Protein AF-A0A1V6IXX2-F1 (afdb_monomer_lite)

Secondary structure (DSSP, 8-state):
--S-HHHH-GGGGGSHHHHHHHHH--SGGGHHHHHHHHHHHHHH---TT-TTTTS-HHHHHHHIIIIISTTSS-GGGGHHHHHHHHHHHS-HHHHHHHHHHHHHHHHHHHHHHS---TTTHHHHHHHHHHHHHHHHHHHHHHHHHHHHHHHHHHHHH-----TTSS---

Foldseek 3Di:
DPDFQCVVCVVCCVPPVLVVLQVPQPDDVSRVSRLLVVLLCLQQPCDPPNPCNPPQNVVSLVCSCCPRVVVVDHCVVCVVVSVVCCVPVDDPLSVVLVVLSNVLVVLVVVLVPDDCDPVCVVVSVVSVVVSVVSVVVSVVSVVVVVVVVVVVVCVVPDDDPDPVPPPDD

Radius of gyration: 21.16 Å; chains: 1; bounding box: 76×36×52 Å

Sequence (169 aa):
MTENFWDVNPNVLSITDFKKFYDSDTSKNKNKSSKIMWAIAALEDLHSENPYRHLIYEDKLKVIQEDILKKEYKLEDYQELIAVYKKFCMSEIDLMISTYKKRLEDRISLLQSYEYTIENAKLLDELLIKTNQLYIEYNKLIEIAEKERVIETKNKGGGLESISEEGII

Structure (mmCIF, N/CA/C/O backbone):
data_AF-A0A1V6IXX2-F1
#
_entry.id   AF-A0A1V6IXX2-F1
#
loop_
_atom_site.group_PDB
_atom_site.id
_atom_site.type_symbol
_atom_site.label_atom_id
_atom_site.label_alt_id
_atom_site.label_comp_id
_atom_site.label_asym_id
_atom_site.label_entity_id
_atom_site.label_seq_id
_atom_site.pdbx_PDB_ins_code
_atom_site.Cartn_x
_atom_site.Cartn_y
_atom_site.Cartn_z
_ato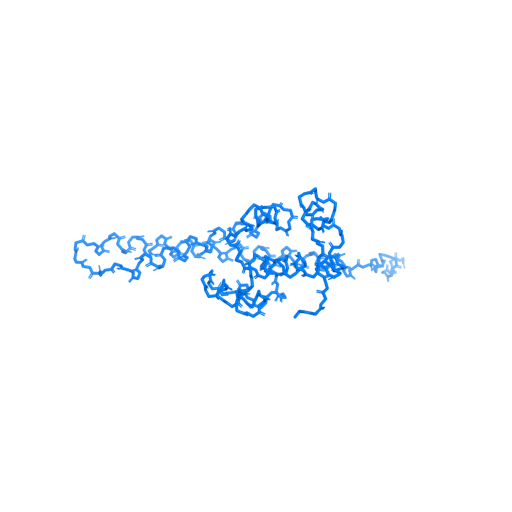m_site.occupancy
_atom_site.B_iso_or_equiv
_atom_site.auth_seq_id
_atom_site.auth_comp_id
_atom_site.auth_asym_id
_atom_site.auth_atom_id
_atom_site.pdbx_PDB_model_num
ATOM 1 N N . MET A 1 1 ? 4.225 11.036 -15.515 1.00 54.50 1 MET A N 1
ATOM 2 C CA . MET A 1 1 ? 5.385 10.123 -15.565 1.00 54.50 1 MET A CA 1
ATOM 3 C C . MET A 1 1 ? 5.716 9.844 -17.018 1.00 54.50 1 MET A C 1
ATOM 5 O O . MET A 1 1 ? 4.886 9.275 -17.716 1.00 54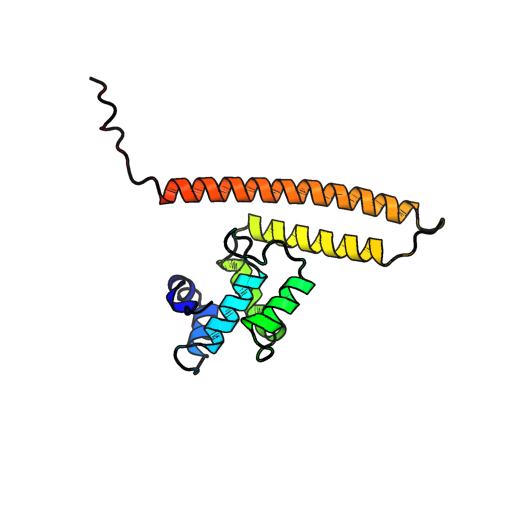.50 1 MET A O 1
ATOM 9 N N . THR A 1 2 ? 6.855 10.337 -17.492 1.00 66.69 2 THR A N 1
ATOM 10 C CA . THR A 1 2 ? 7.290 10.229 -18.899 1.00 66.69 2 THR A CA 1
ATOM 11 C C . THR A 1 2 ? 8.525 9.351 -19.079 1.00 66.69 2 THR A C 1
ATOM 13 O O . THR A 1 2 ? 8.813 8.957 -20.204 1.00 66.69 2 THR A O 1
ATOM 16 N N . GLU A 1 3 ? 9.230 9.022 -17.997 1.00 89.62 3 GLU A N 1
ATOM 17 C CA . GLU A 1 3 ? 10.450 8.214 -18.035 1.00 89.62 3 GLU A CA 1
ATOM 18 C C . GLU A 1 3 ? 10.145 6.727 -17.850 1.00 89.62 3 GLU A C 1
ATOM 20 O O . GLU A 1 3 ? 9.180 6.340 -17.185 1.00 89.62 3 GLU A O 1
ATOM 25 N N . ASN A 1 4 ? 10.957 5.878 -18.474 1.00 94.69 4 ASN A N 1
ATOM 26 C CA . ASN A 1 4 ? 10.801 4.435 -18.390 1.00 94.69 4 ASN A CA 1
ATOM 27 C C . ASN A 1 4 ? 11.266 3.927 -17.018 1.00 94.69 4 ASN A C 1
ATOM 29 O O . ASN A 1 4 ? 12.369 4.249 -16.584 1.00 94.69 4 ASN A O 1
ATOM 33 N N . PHE A 1 5 ? 10.454 3.103 -16.355 1.00 96.00 5 PHE A N 1
ATOM 34 C CA . PHE A 1 5 ? 10.759 2.572 -15.025 1.00 96.00 5 PHE A CA 1
ATOM 35 C C . PHE A 1 5 ? 12.097 1.830 -14.993 1.00 96.00 5 PHE A C 1
ATOM 37 O O . PHE A 1 5 ? 12.855 1.969 -14.036 1.00 96.00 5 PHE A O 1
ATOM 44 N N . TRP A 1 6 ? 12.389 1.056 -16.038 1.00 96.75 6 TRP A N 1
ATOM 45 C CA . TRP A 1 6 ? 13.585 0.224 -16.121 1.00 96.75 6 TRP A CA 1
ATOM 46 C C . TRP A 1 6 ? 14.854 1.042 -16.335 1.00 96.75 6 TRP A C 1
ATOM 48 O O . TRP A 1 6 ? 15.908 0.657 -15.838 1.00 96.75 6 TRP A O 1
ATOM 58 N N . ASP A 1 7 ? 14.740 2.177 -17.026 1.00 96.06 7 ASP A N 1
ATOM 59 C CA . ASP A 1 7 ? 15.858 3.097 -17.244 1.00 96.06 7 ASP A CA 1
ATOM 60 C C . ASP A 1 7 ? 16.178 3.882 -15.962 1.00 96.06 7 ASP A C 1
ATOM 62 O O . ASP A 1 7 ? 17.343 4.135 -15.666 1.00 96.06 7 ASP A O 1
ATOM 66 N N . VAL A 1 8 ? 15.152 4.219 -15.169 1.00 94.75 8 VAL A N 1
ATOM 67 C CA . VAL A 1 8 ? 15.307 4.894 -13.868 1.00 94.75 8 VAL A CA 1
ATOM 68 C C . VAL A 1 8 ? 15.808 3.931 -12.787 1.00 94.75 8 VAL A C 1
ATOM 70 O O . VAL A 1 8 ? 16.602 4.313 -11.930 1.00 94.75 8 VAL A O 1
ATOM 73 N N . ASN A 1 9 ? 15.384 2.666 -12.833 1.00 94.69 9 ASN A N 1
ATOM 74 C CA . ASN A 1 9 ? 15.671 1.664 -11.806 1.00 94.69 9 ASN A CA 1
ATOM 75 C C . ASN A 1 9 ? 16.411 0.437 -12.372 1.00 94.69 9 ASN A C 1
ATOM 77 O O . ASN A 1 9 ? 15.960 -0.692 -12.167 1.00 94.69 9 ASN A O 1
ATOM 81 N N . PRO A 1 10 ? 17.563 0.584 -13.054 1.00 95.56 10 PRO A N 1
ATOM 82 C CA . PRO A 1 10 ? 18.203 -0.533 -13.759 1.00 95.56 10 PRO A CA 1
ATOM 83 C C . PRO A 1 10 ? 18.623 -1.671 -12.817 1.00 95.56 10 PRO A C 1
ATOM 85 O O . PRO A 1 10 ? 18.609 -2.841 -13.198 1.00 95.56 10 PRO A O 1
ATOM 88 N N . ASN A 1 11 ? 18.931 -1.349 -11.557 1.00 94.50 11 ASN A N 1
ATOM 89 C CA . ASN A 1 11 ? 19.355 -2.320 -10.547 1.00 94.50 11 ASN A CA 1
ATOM 90 C C . ASN A 1 11 ? 18.281 -3.370 -10.233 1.00 94.50 11 ASN A C 1
ATOM 92 O O . ASN A 1 11 ? 18.623 -4.497 -9.868 1.00 94.50 11 ASN A O 1
ATOM 96 N N . VAL A 1 12 ? 16.993 -3.050 -10.407 1.00 94.75 12 VAL A N 1
ATOM 97 C CA . VAL A 1 12 ? 15.906 -3.999 -10.119 1.00 94.75 12 VAL A CA 1
ATOM 98 C C . VAL A 1 12 ? 15.886 -5.170 -11.107 1.00 94.75 12 VAL A C 1
ATOM 100 O O . VAL A 1 12 ? 15.383 -6.239 -10.780 1.00 94.75 12 VAL A O 1
ATOM 103 N N . LEU A 1 13 ? 16.518 -5.034 -12.280 1.00 96.44 13 LEU A N 1
ATOM 104 C CA . LEU A 1 13 ? 16.667 -6.125 -13.251 1.00 96.44 13 LEU A CA 1
ATOM 105 C C . LEU A 1 13 ? 17.632 -7.230 -12.787 1.00 96.44 13 LEU A C 1
ATOM 107 O O . LEU A 1 13 ? 17.713 -8.276 -13.430 1.00 96.44 13 LEU A O 1
ATOM 111 N N . SER A 1 14 ? 18.342 -7.039 -11.670 1.00 95.94 14 SER A N 1
ATOM 112 C CA . SER A 1 14 ? 19.077 -8.122 -11.001 1.00 95.94 14 SER A CA 1
ATOM 113 C C . SER A 1 14 ? 18.147 -9.157 -10.349 1.00 95.94 14 SER A C 1
ATOM 115 O O . SER A 1 14 ? 18.550 -10.297 -10.114 1.00 95.94 14 SER A O 1
ATOM 117 N N . ILE A 1 15 ? 16.885 -8.793 -10.099 1.00 96.75 15 ILE A N 1
ATOM 118 C CA . ILE A 1 15 ? 15.867 -9.671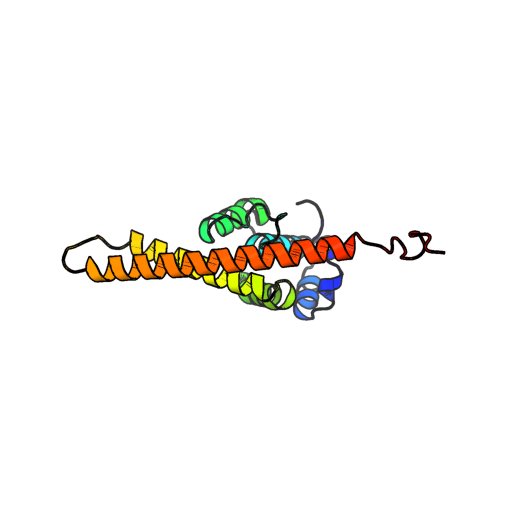 -9.521 1.00 96.75 15 ILE A CA 1
ATOM 119 C C . ILE A 1 15 ? 15.221 -10.479 -10.647 1.00 96.75 15 ILE A C 1
ATOM 121 O O . ILE A 1 15 ? 14.711 -9.933 -11.627 1.00 96.75 15 ILE A O 1
ATOM 125 N N . THR A 1 16 ? 15.227 -11.807 -10.500 1.00 97.31 16 THR A N 1
ATOM 126 C CA . THR A 1 16 ? 14.826 -12.740 -11.568 1.00 97.31 16 THR A CA 1
ATOM 127 C C . THR A 1 16 ? 13.393 -12.509 -12.049 1.00 97.31 16 THR A C 1
ATOM 129 O O . THR A 1 16 ? 13.145 -12.539 -13.253 1.00 97.31 16 THR A O 1
ATOM 132 N N . ASP A 1 17 ? 12.454 -12.263 -11.138 1.00 97.88 17 ASP A N 1
ATOM 133 C CA . ASP A 1 17 ? 11.043 -12.062 -11.483 1.00 97.88 17 ASP A CA 1
ATOM 134 C C . ASP A 1 17 ? 10.827 -10.769 -12.284 1.00 97.88 17 ASP A C 1
ATOM 136 O O . ASP A 1 17 ? 10.141 -10.780 -13.308 1.00 97.88 17 ASP A O 1
ATOM 140 N N . PHE A 1 18 ? 11.506 -9.680 -11.908 1.00 97.75 18 PHE A N 1
ATOM 141 C CA . PHE A 1 18 ? 11.483 -8.429 -12.670 1.00 97.75 18 PHE A CA 1
ATOM 142 C C . PHE A 1 18 ? 12.156 -8.562 -14.025 1.00 97.75 18 PHE A C 1
ATOM 144 O O . PHE A 1 18 ? 11.621 -8.076 -15.021 1.00 97.75 18 PHE A O 1
ATOM 151 N N . LYS A 1 19 ? 13.280 -9.281 -14.096 1.00 97.75 1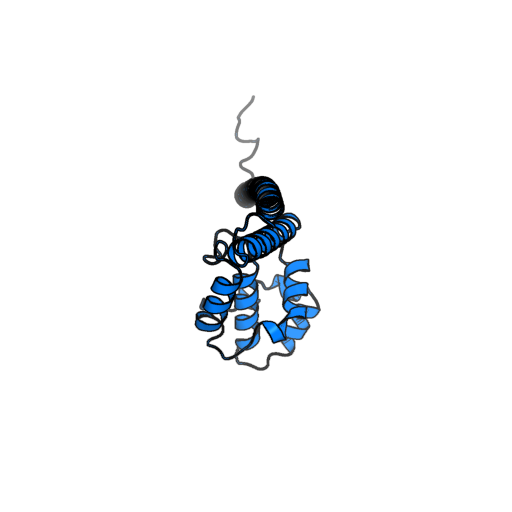9 LYS A N 1
ATOM 152 C CA . LYS A 1 19 ? 13.936 -9.566 -15.369 1.00 97.75 19 LYS A CA 1
ATOM 153 C C . LYS A 1 19 ? 13.028 -10.351 -16.315 1.00 97.75 19 LYS A C 1
ATOM 155 O O . LYS A 1 19 ? 12.900 -9.977 -17.475 1.00 97.75 19 LYS A O 1
ATOM 160 N N . LYS A 1 20 ? 12.362 -11.404 -15.831 1.00 97.75 20 LYS A N 1
ATOM 161 C CA . LYS A 1 20 ? 11.399 -12.175 -16.634 1.00 97.75 20 LYS A CA 1
ATOM 162 C C . LYS A 1 20 ? 10.253 -11.295 -17.127 1.00 97.75 20 LYS A C 1
ATOM 164 O O . LYS A 1 20 ? 9.891 -11.374 -18.299 1.00 97.75 20 LYS A O 1
ATOM 169 N N . PHE A 1 21 ? 9.712 -10.440 -16.259 1.00 97.88 21 PHE A N 1
ATOM 170 C CA . PHE A 1 21 ? 8.642 -9.518 -16.628 1.00 97.88 21 PHE A CA 1
ATOM 171 C C . PHE A 1 21 ? 9.093 -8.520 -17.709 1.00 97.88 21 PHE A C 1
ATOM 173 O O . PHE A 1 21 ? 8.421 -8.385 -18.733 1.00 97.88 21 PHE A O 1
ATOM 180 N N . TYR A 1 22 ? 10.271 -7.913 -17.543 1.00 97.69 22 TYR A N 1
ATOM 181 C CA . TYR A 1 22 ? 10.912 -7.051 -18.539 1.00 97.69 22 TYR A CA 1
ATOM 182 C C . TYR A 1 22 ? 11.136 -7.767 -19.879 1.00 97.69 22 TYR A C 1
ATOM 184 O O . TYR A 1 22 ? 10.784 -7.252 -20.945 1.00 97.69 22 TYR A O 1
ATOM 192 N N . ASP A 1 23 ? 11.710 -8.971 -19.848 1.00 97.62 23 ASP A N 1
ATOM 193 C CA . ASP A 1 23 ? 12.042 -9.739 -21.048 1.00 97.62 23 ASP A CA 1
ATOM 194 C C . ASP A 1 23 ? 10.770 -10.156 -21.810 1.00 97.62 23 ASP A C 1
ATOM 196 O O . ASP A 1 23 ? 10.759 -10.103 -23.040 1.00 97.62 23 ASP A O 1
ATOM 200 N N . SER A 1 24 ? 9.681 -10.468 -21.095 1.00 96.94 24 SER A N 1
ATOM 201 C CA . SER A 1 24 ? 8.386 -10.859 -21.676 1.00 96.94 24 SER A CA 1
ATOM 202 C C . SER A 1 24 ? 7.649 -9.736 -22.416 1.00 96.94 24 SER A C 1
ATOM 204 O O . SER A 1 24 ? 6.779 -10.002 -23.246 1.00 96.94 24 SER A O 1
ATOM 206 N N . ASP A 1 25 ? 7.981 -8.476 -22.135 1.00 97.00 25 ASP A N 1
ATOM 207 C CA . ASP A 1 25 ? 7.325 -7.334 -22.757 1.00 97.00 25 ASP A CA 1
ATOM 208 C C . ASP A 1 25 ? 7.904 -7.041 -24.147 1.00 97.00 25 ASP A C 1
ATOM 210 O O . ASP A 1 25 ? 9.041 -6.597 -24.296 1.00 97.00 25 ASP A O 1
ATOM 214 N N . THR A 1 26 ? 7.108 -7.262 -25.189 1.00 96.19 26 THR A N 1
ATOM 215 C CA . THR A 1 26 ? 7.492 -7.006 -26.586 1.00 96.19 26 THR A CA 1
ATOM 216 C C . THR A 1 26 ? 7.098 -5.611 -27.080 1.00 96.19 26 THR A C 1
ATOM 218 O O . THR A 1 26 ? 7.291 -5.300 -28.256 1.00 96.19 26 THR A O 1
ATOM 221 N N . SER A 1 27 ? 6.516 -4.762 -26.226 1.00 95.62 27 SER A N 1
ATOM 222 C CA . SER A 1 27 ? 6.155 -3.392 -26.595 1.00 95.62 27 SER A CA 1
ATOM 223 C C . SER A 1 27 ? 7.396 -2.531 -26.856 1.00 95.62 27 SER A C 1
ATOM 225 O O . SER A 1 27 ? 8.490 -2.784 -26.341 1.00 95.62 27 SER A O 1
ATOM 227 N N . LYS A 1 28 ? 7.230 -1.478 -27.667 1.00 93.81 28 LYS A N 1
ATOM 228 C CA . LYS A 1 28 ? 8.312 -0.533 -27.972 1.00 93.81 28 LYS A CA 1
ATOM 229 C C . LYS A 1 28 ? 8.898 0.020 -26.670 1.00 93.81 28 LYS A C 1
ATOM 231 O O . LYS A 1 28 ? 8.155 0.535 -25.838 1.00 93.81 28 LYS A O 1
ATOM 236 N N . ASN A 1 29 ? 10.218 -0.084 -26.518 1.00 92.94 29 ASN A N 1
ATOM 237 C CA . ASN A 1 29 ? 10.966 0.340 -25.330 1.00 92.94 29 ASN A CA 1
ATOM 238 C C . ASN A 1 29 ? 10.416 -0.230 -24.011 1.00 92.94 29 ASN A C 1
ATOM 240 O O . ASN A 1 29 ? 10.522 0.426 -22.984 1.00 92.94 29 ASN A O 1
ATOM 244 N N . LYS A 1 30 ? 9.792 -1.417 -24.018 1.00 96.31 30 LYS A N 1
ATOM 245 C CA . LYS A 1 30 ? 9.246 -2.040 -22.798 1.00 96.31 30 LYS A CA 1
ATOM 246 C C . LYS A 1 30 ? 8.205 -1.162 -22.083 1.00 96.31 30 LYS A C 1
ATOM 248 O O . LYS A 1 30 ? 8.091 -1.160 -20.857 1.00 96.31 30 LYS A O 1
ATOM 253 N N . ASN A 1 31 ? 7.470 -0.358 -22.857 1.00 94.00 31 ASN A N 1
ATOM 254 C CA . ASN A 1 31 ? 6.538 0.639 -22.339 1.00 94.00 31 ASN A CA 1
ATOM 255 C C . ASN A 1 31 ? 5.431 0.012 -21.477 1.00 94.00 31 ASN A C 1
ATOM 257 O O . ASN A 1 31 ? 5.077 0.566 -20.441 1.00 94.00 31 ASN A O 1
ATOM 261 N N . LYS A 1 32 ? 4.896 -1.154 -21.864 1.00 94.94 32 LYS A N 1
ATOM 262 C CA . LYS A 1 32 ? 3.833 -1.831 -21.106 1.00 94.94 32 LYS A CA 1
ATOM 263 C C . LYS A 1 32 ? 4.304 -2.211 -19.701 1.00 94.94 32 LYS A C 1
ATOM 265 O O . LYS A 1 32 ? 3.669 -1.836 -18.720 1.00 94.94 32 LYS A O 1
ATOM 270 N N . SER A 1 33 ? 5.408 -2.941 -19.605 1.00 96.31 33 SER A N 1
ATOM 271 C CA . SER A 1 33 ? 5.970 -3.405 -18.336 1.00 96.31 33 SER A CA 1
ATOM 272 C C . SER A 1 33 ? 6.445 -2.233 -17.484 1.00 96.31 33 SER A C 1
ATOM 274 O O . SER A 1 33 ? 6.145 -2.197 -16.297 1.00 96.31 33 SER A O 1
ATOM 276 N N . SER A 1 34 ? 7.056 -1.213 -18.094 1.00 96.62 34 SER A N 1
ATOM 277 C CA . SER A 1 34 ? 7.413 0.036 -17.415 1.00 96.62 34 SER A CA 1
ATOM 278 C C . SER A 1 34 ? 6.191 0.731 -16.803 1.00 96.62 34 SER A C 1
ATOM 280 O O . SER A 1 34 ? 6.208 1.125 -15.641 1.00 96.62 34 SER A O 1
ATOM 282 N N . LYS A 1 35 ? 5.101 0.863 -17.568 1.00 95.62 35 LYS A N 1
ATOM 283 C CA . LYS A 1 35 ? 3.851 1.492 -17.114 1.00 95.62 35 LYS A CA 1
ATOM 284 C C . LYS A 1 35 ? 3.216 0.726 -15.949 1.00 95.62 35 LYS A C 1
ATOM 286 O O . LYS A 1 35 ? 2.731 1.348 -15.009 1.00 95.62 35 LYS A O 1
ATOM 291 N N . ILE A 1 36 ? 3.250 -0.607 -15.993 1.00 96.94 36 ILE A N 1
ATOM 292 C CA . ILE A 1 36 ? 2.766 -1.467 -14.904 1.00 96.94 36 ILE A CA 1
ATOM 293 C C . ILE A 1 36 ? 3.651 -1.317 -13.662 1.00 96.94 36 ILE A C 1
ATOM 295 O O . ILE A 1 36 ? 3.119 -1.153 -12.570 1.00 96.94 36 ILE A O 1
ATOM 299 N N . MET A 1 37 ? 4.977 -1.288 -13.811 1.00 96.88 37 MET A N 1
ATOM 300 C CA . MET A 1 37 ? 5.879 -1.081 -12.674 1.00 96.88 37 MET A CA 1
ATOM 301 C C . MET A 1 37 ? 5.679 0.283 -12.012 1.00 96.88 37 MET A C 1
ATOM 303 O O . MET A 1 37 ? 5.597 0.348 -10.790 1.00 96.88 37 MET A O 1
ATOM 307 N N . TRP A 1 38 ? 5.502 1.357 -12.789 1.00 95.62 38 TRP A N 1
ATOM 308 C CA . TRP A 1 38 ? 5.152 2.665 -12.227 1.00 95.62 38 TRP A CA 1
ATOM 309 C C . TRP A 1 38 ? 3.806 2.663 -11.504 1.00 95.62 38 TRP A C 1
ATOM 311 O O . TRP A 1 38 ? 3.662 3.337 -10.489 1.00 95.62 38 TRP A O 1
ATOM 321 N N . ALA A 1 39 ? 2.823 1.904 -11.996 1.00 95.94 39 ALA A N 1
ATOM 322 C CA . ALA A 1 39 ? 1.548 1.739 -11.306 1.00 95.94 39 ALA A CA 1
ATOM 323 C C . ALA A 1 39 ? 1.712 0.998 -9.968 1.00 95.94 39 ALA A C 1
ATOM 325 O O . ALA A 1 39 ? 1.106 1.402 -8.980 1.00 95.94 39 ALA A O 1
ATOM 326 N N . ILE A 1 40 ? 2.556 -0.037 -9.915 1.00 96.00 40 ILE A N 1
ATOM 327 C CA . ILE A 1 40 ? 2.869 -0.764 -8.675 1.00 96.00 40 ILE A CA 1
ATOM 328 C C . ILE A 1 40 ? 3.615 0.142 -7.687 1.00 96.00 40 ILE A C 1
ATOM 330 O O . ILE A 1 40 ? 3.213 0.229 -6.532 1.00 96.00 40 ILE A O 1
ATOM 334 N N . ALA A 1 41 ? 4.637 0.872 -8.140 1.00 94.94 41 ALA A N 1
ATOM 335 C CA . ALA A 1 41 ? 5.366 1.831 -7.310 1.00 94.94 41 ALA A CA 1
ATOM 336 C C . ALA A 1 41 ? 4.433 2.923 -6.758 1.00 94.94 41 ALA A C 1
ATOM 338 O O . ALA A 1 41 ? 4.409 3.186 -5.559 1.00 94.94 41 ALA A O 1
ATOM 339 N N . ALA A 1 42 ? 3.565 3.493 -7.601 1.00 94.38 42 ALA A N 1
ATOM 340 C CA . ALA A 1 42 ? 2.556 4.460 -7.170 1.00 94.38 42 ALA A CA 1
ATOM 341 C C . ALA A 1 42 ? 1.573 3.874 -6.138 1.00 94.38 42 ALA A C 1
ATOM 343 O O . ALA A 1 42 ? 1.117 4.597 -5.244 1.00 94.38 42 ALA A O 1
ATOM 344 N N . LEU A 1 43 ? 1.253 2.578 -6.244 1.00 94.25 43 LEU A N 1
ATOM 345 C CA . LEU A 1 43 ? 0.371 1.883 -5.311 1.00 94.25 43 LEU A CA 1
ATOM 346 C C . LEU A 1 43 ? 1.041 1.687 -3.942 1.00 94.25 43 LEU A C 1
ATOM 348 O O . LEU A 1 43 ? 0.440 1.996 -2.909 1.00 94.25 43 LEU A O 1
ATOM 352 N N . GLU A 1 44 ? 2.279 1.201 -3.943 1.00 93.94 44 GLU A N 1
ATOM 353 C CA . GLU A 1 44 ? 2.927 0.624 -2.762 1.00 93.94 44 GLU A CA 1
ATOM 354 C C . GLU A 1 44 ? 3.942 1.552 -2.078 1.00 93.94 44 GLU A C 1
ATOM 356 O O . GLU A 1 44 ? 4.060 1.516 -0.853 1.00 93.94 44 GLU A O 1
ATOM 361 N N . ASP A 1 45 ? 4.633 2.429 -2.812 1.00 91.44 45 ASP A N 1
ATOM 362 C CA . ASP A 1 45 ? 5.696 3.249 -2.225 1.00 91.44 45 ASP A CA 1
ATOM 363 C C . ASP A 1 45 ? 5.151 4.279 -1.236 1.00 91.44 45 ASP A C 1
ATOM 365 O O . ASP A 1 45 ? 4.233 5.054 -1.524 1.00 91.44 45 ASP A O 1
ATOM 369 N N . LEU A 1 46 ? 5.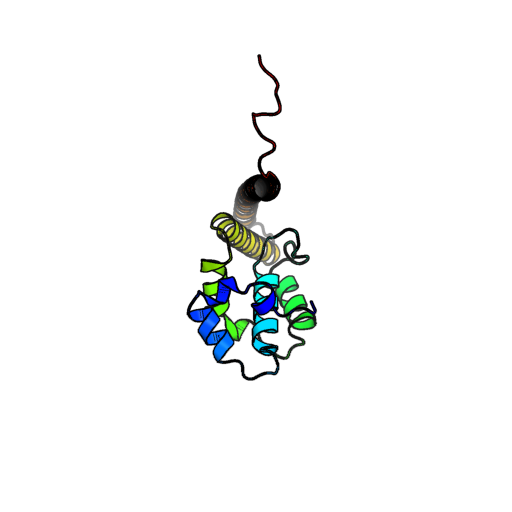801 4.358 -0.077 1.00 88.25 46 LEU A N 1
ATOM 370 C CA . LEU A 1 46 ? 5.517 5.349 0.962 1.00 88.25 46 LEU A CA 1
ATOM 371 C C . LEU A 1 46 ? 6.489 6.538 0.929 1.00 88.25 46 LEU A C 1
ATOM 373 O O . LEU A 1 46 ? 6.516 7.347 1.864 1.00 88.25 46 LEU A O 1
ATOM 377 N N . HIS A 1 47 ? 7.291 6.641 -0.134 1.00 84.31 47 HIS A N 1
ATOM 378 C CA . HIS A 1 47 ? 8.252 7.721 -0.326 1.00 84.31 47 HIS A CA 1
ATOM 379 C C . HIS A 1 47 ? 7.548 9.077 -0.455 1.00 84.31 47 HIS A C 1
ATOM 381 O O . HIS A 1 47 ? 6.441 9.169 -0.986 1.00 84.31 47 HIS A O 1
ATOM 387 N N . SER A 1 48 ? 8.192 10.149 0.011 1.00 82.62 48 SER A N 1
ATOM 388 C CA . SER A 1 48 ? 7.627 11.508 0.000 1.00 82.62 48 SER A CA 1
ATOM 389 C C . SER A 1 48 ? 7.316 12.028 -1.408 1.00 82.62 48 SER A C 1
ATOM 391 O O . SER A 1 48 ? 6.419 12.857 -1.567 1.00 82.62 48 SER A O 1
ATOM 393 N N . GLU A 1 49 ? 8.012 11.509 -2.417 1.00 85.69 49 GLU A N 1
ATOM 394 C CA . GLU A 1 49 ? 7.794 11.820 -3.832 1.00 85.69 49 GLU A CA 1
ATOM 395 C C . GLU A 1 49 ? 6.551 11.145 -4.414 1.00 85.69 49 GLU A C 1
ATOM 397 O O . GLU A 1 49 ? 6.029 11.624 -5.416 1.00 85.69 49 GLU A O 1
ATOM 402 N N . ASN A 1 50 ? 6.035 10.079 -3.789 1.00 89.25 50 ASN A N 1
ATOM 403 C CA . ASN A 1 50 ? 4.771 9.488 -4.207 1.00 89.25 50 ASN A CA 1
ATOM 404 C C . ASN A 1 50 ? 3.613 10.403 -3.747 1.00 89.25 50 ASN A C 1
ATOM 406 O O . ASN A 1 50 ? 3.338 10.485 -2.536 1.00 89.25 50 ASN A O 1
ATOM 410 N N . PRO A 1 51 ? 2.899 11.080 -4.671 1.00 88.25 51 PRO A N 1
ATOM 411 C CA . PRO A 1 51 ? 1.794 11.967 -4.311 1.00 88.25 51 PRO A CA 1
ATOM 412 C C . PRO A 1 51 ? 0.592 11.191 -3.760 1.00 88.25 51 PRO A C 1
ATOM 414 O O . PRO A 1 51 ? -0.234 11.755 -3.048 1.00 88.25 51 PRO A O 1
ATOM 417 N N . TYR A 1 52 ? 0.505 9.889 -4.043 1.00 89.62 52 TYR A N 1
ATOM 418 C CA . TYR A 1 52 ? -0.620 9.052 -3.651 1.00 89.62 52 TYR A CA 1
ATOM 419 C C . TYR A 1 52 ? -0.441 8.400 -2.277 1.00 89.62 52 TYR A C 1
ATOM 421 O O . TYR A 1 52 ? -1.379 7.783 -1.778 1.00 89.62 52 TYR A O 1
ATOM 429 N N . ARG A 1 53 ? 0.728 8.529 -1.627 1.00 87.75 53 ARG A N 1
ATOM 430 C CA . ARG A 1 53 ? 1.068 7.796 -0.387 1.00 87.75 53 ARG A CA 1
ATOM 431 C C . ARG A 1 53 ? 0.029 7.933 0.738 1.00 87.75 53 ARG A C 1
ATOM 433 O O . ARG A 1 53 ? -0.186 6.988 1.499 1.00 87.75 53 ARG A O 1
ATOM 440 N N . HIS A 1 54 ? -0.658 9.074 0.803 1.00 85.75 54 HIS A N 1
ATOM 441 C CA . HIS A 1 54 ? -1.649 9.395 1.836 1.00 85.75 54 HIS A CA 1
ATOM 442 C C . HIS A 1 54 ? -3.072 8.949 1.506 1.00 85.75 54 HIS A C 1
ATOM 444 O O . HIS A 1 54 ? -3.880 8.823 2.419 1.00 85.75 54 HIS A O 1
ATOM 450 N N . LEU A 1 55 ? -3.378 8.657 0.239 1.00 89.75 55 LEU A N 1
ATOM 451 C CA . LEU A 1 55 ? -4.707 8.195 -0.162 1.00 89.75 55 LEU A CA 1
ATOM 452 C C . LEU A 1 55 ? -5.018 6.828 0.449 1.00 89.75 55 LEU A C 1
ATOM 454 O O . LEU A 1 55 ? -4.108 6.007 0.627 1.00 89.75 55 LEU A O 1
ATOM 458 N N . ILE A 1 56 ? -6.295 6.590 0.751 1.00 89.19 56 ILE A N 1
ATOM 459 C CA . ILE A 1 56 ? -6.770 5.252 1.112 1.00 89.19 56 ILE A CA 1
ATOM 460 C C . ILE A 1 56 ? -6.620 4.303 -0.076 1.00 89.19 56 ILE A C 1
ATOM 462 O O . ILE A 1 56 ? -6.565 4.747 -1.227 1.00 89.19 56 ILE A O 1
ATOM 466 N N . TYR A 1 57 ? -6.535 3.000 0.192 1.00 89.00 57 TYR A N 1
ATOM 467 C CA . TYR A 1 57 ? -6.216 2.014 -0.843 1.00 89.00 57 TYR A CA 1
ATOM 468 C C . TYR A 1 57 ? -7.159 2.070 -2.059 1.00 89.00 57 TYR A C 1
ATOM 470 O O . TYR A 1 57 ? -6.691 2.046 -3.195 1.00 89.00 57 TYR A O 1
ATOM 478 N N . GLU A 1 58 ? -8.469 2.194 -1.835 1.00 89.81 58 GLU A N 1
ATOM 479 C CA . GLU A 1 58 ? -9.473 2.198 -2.910 1.00 89.81 58 GLU A CA 1
ATOM 480 C C . GLU A 1 58 ? -9.362 3.429 -3.819 1.00 89.81 58 GLU A C 1
ATOM 482 O O . GLU A 1 58 ? -9.311 3.294 -5.044 1.00 89.81 58 GLU A O 1
ATOM 487 N N . ASP A 1 59 ? -9.243 4.624 -3.234 1.00 91.69 59 ASP A N 1
ATOM 488 C CA . ASP A 1 59 ? -9.053 5.868 -3.988 1.00 91.69 59 ASP A CA 1
ATOM 489 C C . ASP A 1 59 ? -7.731 5.853 -4.753 1.00 91.69 59 ASP A C 1
ATOM 491 O O . ASP A 1 59 ? -7.668 6.245 -5.921 1.00 91.69 59 ASP A O 1
ATOM 495 N N . LYS A 1 60 ? -6.671 5.346 -4.114 1.00 92.75 60 LYS A N 1
ATOM 496 C CA . LYS A 1 60 ? -5.364 5.176 -4.743 1.00 92.75 60 LYS A CA 1
ATOM 497 C C . LYS A 1 60 ? -5.465 4.259 -5.964 1.00 92.75 60 LYS A C 1
ATOM 499 O O . LYS A 1 60 ? -5.006 4.629 -7.043 1.00 92.75 60 LYS A O 1
ATOM 504 N N . LEU A 1 61 ? -6.095 3.095 -5.813 1.00 92.62 61 LEU A N 1
ATOM 505 C CA . LEU A 1 61 ? -6.285 2.135 -6.898 1.00 92.62 61 LEU A CA 1
ATOM 506 C C . LEU A 1 61 ? -7.066 2.757 -8.060 1.00 92.62 61 LEU A C 1
ATOM 508 O O . LEU A 1 61 ? -6.658 2.620 -9.212 1.00 92.62 61 LEU A O 1
ATOM 512 N N . LYS A 1 62 ? -8.143 3.494 -7.765 1.00 92.81 62 LYS A N 1
ATOM 513 C CA . LYS A 1 62 ? -8.955 4.177 -8.777 1.00 92.81 62 LYS A CA 1
ATOM 514 C C . LYS A 1 62 ? -8.134 5.181 -9.585 1.00 92.81 62 LYS A C 1
ATOM 516 O O . LYS A 1 62 ? -8.139 5.116 -10.813 1.00 92.81 62 LYS A O 1
ATOM 521 N N . VAL A 1 63 ? -7.391 6.057 -8.910 1.00 93.12 63 VAL A N 1
ATOM 522 C CA . VAL A 1 63 ? -6.548 7.067 -9.566 1.00 93.12 63 VAL A CA 1
ATOM 523 C C . VAL A 1 63 ? -5.468 6.405 -10.422 1.00 93.12 63 VAL A C 1
ATOM 525 O O . VAL A 1 63 ? -5.283 6.771 -11.578 1.00 93.12 63 VAL A O 1
ATOM 528 N N . ILE A 1 64 ? -4.798 5.368 -9.915 1.00 93.62 64 ILE A N 1
ATOM 529 C CA . ILE A 1 64 ? -3.780 4.631 -10.677 1.00 93.62 64 ILE A CA 1
ATOM 530 C C . ILE A 1 64 ? -4.395 3.962 -11.915 1.00 93.62 64 ILE A C 1
ATOM 532 O O . ILE A 1 64 ? -3.818 3.998 -13.006 1.00 93.62 64 ILE A O 1
ATOM 536 N N . GLN A 1 65 ? -5.583 3.376 -11.769 1.00 93.69 65 GLN A N 1
ATOM 537 C CA . GLN A 1 65 ? -6.286 2.699 -12.851 1.00 93.69 65 GLN A CA 1
ATOM 538 C C . GLN A 1 65 ? -6.715 3.667 -13.967 1.00 93.69 65 GLN A C 1
ATOM 540 O O . GLN A 1 65 ? -6.680 3.297 -15.149 1.00 93.69 65 GLN A O 1
ATOM 545 N N . GLU A 1 66 ? -7.113 4.886 -13.600 1.00 92.06 66 GLU A N 1
ATOM 546 C CA . GLU A 1 66 ? -7.578 5.939 -14.507 1.00 92.06 66 GLU A CA 1
ATOM 547 C C . GLU A 1 66 ? -6.416 6.712 -15.147 1.00 92.06 66 GLU A C 1
ATOM 549 O O . GLU A 1 66 ? -6.342 6.784 -16.376 1.00 92.06 66 GLU A O 1
ATOM 554 N N . ASP A 1 67 ? -5.470 7.199 -14.347 1.00 89.62 67 ASP A N 1
ATOM 555 C CA . ASP A 1 67 ? -4.448 8.152 -14.792 1.00 89.62 67 ASP A CA 1
ATOM 556 C C . ASP A 1 67 ? -3.175 7.472 -15.297 1.00 89.62 67 ASP A C 1
ATOM 558 O O . ASP A 1 67 ? -2.582 7.901 -16.294 1.00 89.62 67 ASP A O 1
ATOM 562 N N . ILE A 1 68 ? -2.747 6.391 -14.635 1.00 90.44 68 ILE A N 1
ATOM 563 C CA . ILE A 1 68 ? -1.516 5.683 -14.998 1.00 90.44 68 ILE A CA 1
ATOM 564 C C . ILE A 1 68 ? -1.842 4.593 -16.003 1.00 90.44 68 ILE A C 1
ATOM 566 O O . ILE A 1 68 ? -1.312 4.614 -17.109 1.00 90.44 68 ILE A O 1
ATOM 570 N N . LEU A 1 69 ? -2.729 3.656 -15.659 1.00 91.75 69 LEU A N 1
ATOM 571 C CA . LEU A 1 69 ? -3.025 2.489 -16.494 1.00 91.75 69 LEU A CA 1
ATOM 572 C C . LEU A 1 69 ? -3.994 2.789 -17.638 1.00 91.75 69 LEU A C 1
ATOM 574 O O . LEU A 1 69 ? -3.996 2.051 -18.624 1.00 91.75 69 LEU A O 1
ATOM 578 N N . LYS A 1 70 ? -4.765 3.881 -17.563 1.00 89.62 70 LYS A N 1
ATOM 579 C CA . LYS A 1 70 ? -5.767 4.273 -18.572 1.00 89.62 70 LYS A CA 1
ATOM 580 C C . LYS A 1 70 ? -6.773 3.162 -18.890 1.00 89.62 70 LYS A C 1
ATOM 582 O O . LYS A 1 70 ? -7.213 3.026 -20.027 1.00 89.62 70 LYS A O 1
ATOM 587 N N . LYS A 1 71 ? -7.110 2.342 -17.888 1.00 86.12 71 LYS A N 1
ATOM 588 C CA . LYS A 1 71 ? -8.016 1.180 -18.012 1.00 86.12 71 LYS A CA 1
ATOM 589 C C . LYS A 1 71 ? -7.553 0.096 -19.004 1.00 86.12 71 LYS A C 1
ATOM 591 O O . LYS A 1 71 ? -8.331 -0.795 -19.325 1.00 86.12 71 LYS A O 1
ATOM 596 N N . GLU A 1 72 ? -6.297 0.136 -19.459 1.00 88.50 72 GLU A N 1
ATOM 597 C CA . GLU A 1 72 ? -5.731 -0.865 -20.380 1.00 88.50 72 GLU A CA 1
ATOM 598 C C . GLU A 1 72 ? -5.338 -2.168 -19.668 1.00 88.50 72 GLU A C 1
ATOM 600 O O . GLU A 1 72 ? -5.407 -3.243 -20.259 1.00 88.50 72 GLU A O 1
ATOM 605 N N . TYR A 1 73 ? -4.919 -2.068 -18.405 1.00 90.56 73 TYR A N 1
ATOM 606 C CA . TYR A 1 73 ? -4.410 -3.176 -17.592 1.00 90.56 73 TYR A CA 1
ATOM 607 C C . TYR A 1 73 ? -5.052 -3.142 -16.213 1.00 90.56 73 TYR A C 1
ATOM 609 O O . TYR A 1 73 ? -5.349 -2.054 -15.723 1.00 90.56 73 TYR A O 1
ATOM 617 N N . LYS A 1 74 ? -5.220 -4.306 -15.589 1.00 90.62 74 LYS A N 1
ATOM 618 C CA . LYS A 1 74 ? -5.774 -4.469 -14.242 1.00 90.62 74 LYS A CA 1
ATOM 619 C C . LYS A 1 74 ? -4.663 -4.871 -13.277 1.00 90.62 74 LYS A C 1
ATOM 621 O O . LYS A 1 74 ? -3.938 -5.821 -13.560 1.00 90.62 74 LYS A O 1
ATOM 626 N N . LEU A 1 75 ? -4.490 -4.159 -12.161 1.00 90.12 75 LEU A N 1
ATOM 627 C CA . LEU A 1 75 ? -3.438 -4.477 -11.174 1.00 90.12 75 LEU A CA 1
ATOM 628 C C . LEU A 1 75 ? -3.671 -5.820 -10.476 1.00 90.12 75 LEU A C 1
ATOM 630 O O . LEU A 1 75 ? -2.733 -6.454 -9.992 1.00 90.12 75 LEU A O 1
ATOM 634 N N . GLU A 1 76 ? -4.915 -6.281 -10.468 1.00 91.38 76 GLU A N 1
ATOM 635 C CA . GLU A 1 76 ? -5.320 -7.596 -9.985 1.00 91.38 76 GLU A CA 1
ATOM 636 C C . GLU A 1 76 ? -4.643 -8.729 -10.771 1.00 91.38 76 GLU A C 1
ATOM 638 O O . GLU A 1 76 ? -4.390 -9.790 -10.210 1.00 91.38 76 GLU A O 1
ATOM 643 N N . ASP A 1 77 ? -4.257 -8.492 -12.028 1.00 94.19 77 ASP A N 1
ATOM 644 C CA . ASP A 1 77 ? -3.545 -9.478 -12.850 1.00 94.19 77 ASP A CA 1
ATOM 645 C C . ASP A 1 77 ? -2.051 -9.589 -12.474 1.00 94.19 77 ASP A C 1
ATOM 647 O O . ASP A 1 77 ? -1.347 -10.475 -12.956 1.00 94.19 77 ASP A O 1
ATOM 651 N N . TYR A 1 78 ? -1.549 -8.696 -11.611 1.00 95.75 78 TYR A N 1
ATOM 652 C CA . TYR A 1 78 ? -0.128 -8.558 -11.272 1.00 95.75 78 TYR A CA 1
ATOM 653 C C . TYR A 1 78 ? 0.162 -8.759 -9.777 1.00 95.75 78 TYR A C 1
ATOM 655 O O . TYR A 1 78 ? 1.180 -8.282 -9.279 1.00 95.75 78 TYR A O 1
ATOM 663 N N . GLN A 1 79 ? -0.694 -9.479 -9.043 1.00 95.62 79 GLN A N 1
ATOM 664 C CA . GLN A 1 79 ? -0.529 -9.681 -7.593 1.00 95.62 79 GLN A CA 1
ATOM 665 C C . GLN A 1 79 ? 0.805 -10.338 -7.214 1.00 95.62 79 GLN A C 1
ATOM 667 O O . GLN A 1 79 ? 1.428 -9.939 -6.231 1.00 95.62 79 GLN A O 1
ATOM 672 N N . GLU A 1 80 ? 1.288 -11.296 -8.010 1.00 95.75 80 GLU A N 1
ATOM 673 C CA . GLU A 1 80 ? 2.603 -11.912 -7.789 1.00 95.75 80 GLU A CA 1
ATOM 674 C C . GLU A 1 80 ? 3.735 -10.889 -7.945 1.00 95.75 80 GLU A C 1
ATOM 676 O O . GLU A 1 80 ? 4.642 -10.824 -7.117 1.00 95.75 80 GLU A O 1
ATOM 681 N N . LEU A 1 81 ? 3.649 -10.027 -8.960 1.00 97.06 81 LEU A N 1
ATOM 682 C CA . LEU A 1 81 ? 4.632 -8.975 -9.211 1.00 97.06 81 LEU A CA 1
ATOM 683 C C . LEU A 1 81 ? 4.612 -7.907 -8.106 1.00 97.06 81 LEU A C 1
ATOM 685 O O . LEU A 1 81 ? 5.669 -7.445 -7.682 1.00 97.06 81 LEU A O 1
ATOM 689 N N . ILE A 1 82 ? 3.427 -7.565 -7.592 1.00 96.56 82 ILE A N 1
ATOM 690 C CA . ILE A 1 82 ? 3.255 -6.682 -6.430 1.00 96.56 82 ILE A CA 1
ATOM 691 C C . ILE A 1 82 ? 3.894 -7.305 -5.182 1.00 96.56 82 ILE A C 1
ATOM 693 O O . ILE A 1 82 ? 4.565 -6.610 -4.422 1.00 96.56 82 ILE A O 1
ATOM 697 N N . ALA A 1 83 ? 3.740 -8.614 -4.969 1.00 95.88 83 ALA A N 1
ATOM 698 C CA . ALA A 1 83 ? 4.376 -9.303 -3.848 1.00 95.88 83 ALA A CA 1
ATOM 699 C C . ALA A 1 83 ? 5.913 -9.291 -3.960 1.00 95.88 83 ALA A C 1
ATOM 701 O O . ALA A 1 83 ? 6.601 -9.054 -2.965 1.00 95.88 83 ALA A O 1
ATOM 702 N N . VAL A 1 84 ? 6.458 -9.484 -5.167 1.00 96.88 84 VAL A N 1
ATOM 703 C CA . VAL A 1 84 ? 7.899 -9.335 -5.437 1.00 96.88 84 VAL A CA 1
ATOM 704 C C . VAL A 1 84 ? 8.350 -7.899 -5.158 1.00 96.88 84 VAL A C 1
ATOM 706 O O . VAL A 1 84 ? 9.360 -7.699 -4.488 1.00 96.88 84 VAL A O 1
ATOM 709 N N . TYR A 1 85 ? 7.582 -6.903 -5.600 1.00 96.88 85 TYR A N 1
ATOM 710 C CA . TYR A 1 85 ? 7.861 -5.493 -5.333 1.00 96.88 85 TYR A CA 1
ATOM 711 C C . TYR A 1 85 ? 7.936 -5.185 -3.844 1.00 96.88 85 TYR A C 1
ATOM 713 O O . TYR A 1 85 ? 8.951 -4.682 -3.374 1.00 96.88 85 TYR A O 1
ATOM 721 N N . LYS A 1 86 ? 6.926 -5.591 -3.076 1.00 94.81 86 LYS A N 1
ATOM 722 C CA . LYS A 1 86 ? 6.927 -5.463 -1.613 1.00 94.81 86 LYS A CA 1
ATOM 723 C C . LYS A 1 86 ? 8.170 -6.076 -0.983 1.00 94.81 86 LYS A C 1
ATOM 725 O O . LYS A 1 86 ? 8.781 -5.478 -0.110 1.00 94.81 86 LYS A O 1
ATOM 730 N N . LYS A 1 87 ? 8.560 -7.263 -1.442 1.00 94.12 87 LYS A N 1
ATOM 731 C CA . LYS A 1 87 ? 9.692 -8.001 -0.881 1.00 94.12 87 LYS A CA 1
ATOM 732 C C . LYS A 1 87 ? 11.045 -7.332 -1.133 1.00 94.12 87 LYS A C 1
ATOM 734 O O . LYS A 1 87 ? 11.919 -7.430 -0.280 1.00 94.12 87 LYS A O 1
ATOM 739 N N . PHE A 1 88 ? 11.250 -6.751 -2.313 1.00 94.06 88 PHE A N 1
ATOM 740 C CA . PHE A 1 88 ? 12.578 -6.296 -2.742 1.00 94.06 88 PHE A CA 1
ATOM 741 C C . PHE A 1 88 ? 12.740 -4.777 -2.806 1.00 94.06 88 PHE A C 1
ATOM 743 O O . PHE A 1 88 ? 13.870 -4.298 -2.781 1.00 94.06 88 PHE A O 1
ATOM 750 N N . CYS A 1 89 ? 11.644 -4.030 -2.920 1.00 92.50 89 CYS A N 1
ATOM 751 C CA . CYS A 1 89 ? 11.664 -2.582 -3.114 1.00 92.50 89 CYS A CA 1
ATOM 752 C C . CYS A 1 89 ? 11.191 -1.807 -1.880 1.00 92.50 89 CYS A C 1
ATOM 754 O O . CYS A 1 89 ? 11.462 -0.615 -1.791 1.00 92.50 89 CYS A O 1
ATOM 756 N N . MET A 1 90 ? 10.522 -2.459 -0.924 1.00 92.25 90 MET A N 1
ATOM 757 C CA . MET A 1 90 ? 10.070 -1.817 0.311 1.00 92.25 90 MET A CA 1
ATOM 758 C C . MET A 1 90 ? 10.935 -2.229 1.497 1.00 92.25 90 MET A C 1
ATOM 760 O O . MET A 1 90 ? 11.364 -3.378 1.608 1.00 92.25 90 MET A O 1
ATOM 764 N N . SER A 1 91 ? 11.154 -1.286 2.409 1.00 91.19 91 SER A N 1
ATOM 765 C CA . SER A 1 91 ? 11.777 -1.575 3.698 1.00 91.19 91 SER A CA 1
ATOM 766 C C . SER A 1 91 ? 10.821 -2.355 4.610 1.00 91.19 91 SER A C 1
ATOM 768 O O . SER A 1 91 ? 9.598 -2.320 4.445 1.00 91.19 91 SER A O 1
ATOM 770 N N . GLU A 1 92 ? 11.362 -3.032 5.625 1.00 91.31 92 GLU A N 1
ATOM 771 C CA . GLU A 1 92 ? 10.539 -3.721 6.629 1.00 91.31 92 GLU A CA 1
ATOM 772 C C . GLU A 1 92 ? 9.572 -2.756 7.334 1.00 91.31 92 GLU A C 1
ATOM 774 O O . GLU A 1 92 ? 8.407 -3.098 7.561 1.00 91.31 92 GLU A O 1
ATOM 779 N N . ILE A 1 93 ? 10.021 -1.527 7.623 1.00 92.31 93 ILE A N 1
ATOM 780 C CA . ILE A 1 93 ? 9.186 -0.498 8.247 1.00 92.31 93 ILE A CA 1
ATOM 781 C C . ILE A 1 93 ? 8.042 -0.068 7.320 1.00 92.31 93 ILE A C 1
ATOM 783 O O . ILE A 1 93 ? 6.903 0.036 7.775 1.00 92.31 93 ILE A O 1
ATOM 787 N N . ASP A 1 94 ? 8.284 0.071 6.013 1.00 91.94 94 ASP A N 1
ATOM 788 C CA . ASP A 1 94 ? 7.238 0.418 5.041 1.00 91.94 94 ASP A CA 1
ATOM 789 C C . ASP A 1 94 ? 6.179 -0.685 4.908 1.00 91.94 94 ASP A C 1
ATOM 791 O O . ASP A 1 94 ? 4.979 -0.402 4.790 1.00 91.94 94 ASP A O 1
ATOM 795 N N . LEU A 1 95 ? 6.600 -1.952 4.967 1.00 92.75 95 LEU A N 1
ATOM 796 C CA . LEU A 1 95 ? 5.690 -3.099 4.967 1.00 92.75 95 LEU A CA 1
ATOM 797 C C . LEU A 1 95 ? 4.813 -3.119 6.225 1.00 92.75 95 LEU A C 1
ATOM 799 O O . LEU A 1 95 ? 3.601 -3.362 6.138 1.00 92.75 95 LEU A O 1
ATOM 803 N N . MET A 1 96 ? 5.394 -2.819 7.390 1.00 93.94 96 MET A N 1
ATOM 804 C CA . MET A 1 96 ? 4.642 -2.693 8.640 1.00 93.94 96 MET A CA 1
ATOM 805 C C . MET A 1 96 ? 3.648 -1.530 8.584 1.00 93.94 96 MET A C 1
ATOM 807 O O . MET A 1 96 ? 2.473 -1.727 8.899 1.00 93.94 96 MET A O 1
ATOM 811 N N . ILE A 1 97 ? 4.075 -0.353 8.117 1.00 93.75 97 ILE A N 1
ATOM 812 C CA . ILE A 1 97 ? 3.207 0.822 7.956 1.00 93.75 97 ILE A CA 1
ATOM 813 C C . ILE A 1 97 ? 2.022 0.492 7.045 1.00 93.75 97 ILE A C 1
ATOM 815 O O . ILE A 1 97 ? 0.873 0.742 7.411 1.00 93.75 97 ILE A O 1
ATOM 819 N N . SER A 1 98 ? 2.281 -0.122 5.889 1.00 92.00 98 SER A N 1
ATOM 820 C CA . SER A 1 98 ? 1.238 -0.506 4.929 1.00 92.00 98 SER A CA 1
ATOM 821 C C . SER A 1 98 ? 0.240 -1.493 5.537 1.00 92.00 98 SER A C 1
ATOM 823 O O . SER A 1 98 ? -0.973 -1.356 5.361 1.00 92.00 98 SER A O 1
ATOM 825 N N . THR A 1 99 ? 0.735 -2.454 6.321 1.00 92.94 99 THR A N 1
ATOM 826 C CA . THR A 1 99 ? -0.103 -3.423 7.039 1.00 92.94 99 THR A CA 1
ATOM 827 C C . THR A 1 99 ? -0.993 -2.735 8.075 1.00 92.94 99 THR A C 1
ATOM 829 O O . THR A 1 99 ? -2.197 -2.990 8.122 1.00 92.94 99 THR A O 1
ATOM 832 N N . TYR A 1 100 ? -0.431 -1.837 8.887 1.00 95.06 100 TYR A N 1
ATOM 833 C CA . TYR A 1 100 ? -1.183 -1.091 9.899 1.00 95.06 100 TYR A CA 1
ATOM 834 C C . TYR A 1 100 ? -2.227 -0.176 9.262 1.00 95.06 100 TYR A C 1
ATOM 836 O O . TYR A 1 100 ? -3.377 -0.171 9.702 1.00 95.06 100 TYR A O 1
ATOM 844 N N . LYS A 1 101 ? -1.860 0.534 8.189 1.00 93.19 101 LYS A N 1
ATOM 845 C CA . LYS A 1 101 ? -2.776 1.384 7.425 1.00 93.19 101 LYS A CA 1
ATOM 846 C C . LYS A 1 101 ? -3.967 0.589 6.905 1.00 93.19 101 LYS A C 1
ATOM 848 O O . LYS A 1 101 ? -5.104 0.965 7.170 1.00 93.19 101 LYS A O 1
ATOM 853 N N . LYS A 1 102 ? -3.724 -0.554 6.255 1.00 92.44 102 LYS A N 1
ATOM 854 C CA . LYS A 1 102 ? -4.807 -1.401 5.740 1.00 92.44 102 LYS A CA 1
ATOM 855 C C . LYS A 1 102 ? -5.736 -1.881 6.859 1.00 92.44 102 LYS A C 1
ATOM 857 O O . LYS A 1 102 ? -6.952 -1.826 6.723 1.00 92.44 102 LYS A O 1
ATOM 862 N N . ARG A 1 103 ? -5.181 -2.288 8.005 1.00 94.62 103 ARG A N 1
ATOM 863 C CA . ARG A 1 103 ? -5.982 -2.694 9.172 1.00 94.62 103 ARG A CA 1
ATOM 864 C C . ARG A 1 103 ? -6.797 -1.547 9.769 1.00 94.62 103 ARG A C 1
ATOM 866 O O . ARG A 1 103 ? -7.899 -1.797 10.252 1.00 94.62 103 ARG A O 1
ATOM 873 N N . LEU A 1 104 ? -6.270 -0.323 9.766 1.00 95.69 104 LEU A N 1
ATOM 874 C CA . LEU A 1 104 ? -7.011 0.868 10.184 1.00 95.69 104 LEU A CA 1
ATOM 875 C C . LEU A 1 104 ? -8.180 1.144 9.239 1.00 95.69 104 LEU A C 1
ATOM 877 O O . LEU A 1 104 ? -9.297 1.312 9.716 1.00 95.69 104 LEU A O 1
ATOM 881 N N . GLU A 1 105 ? -7.941 1.118 7.927 1.00 93.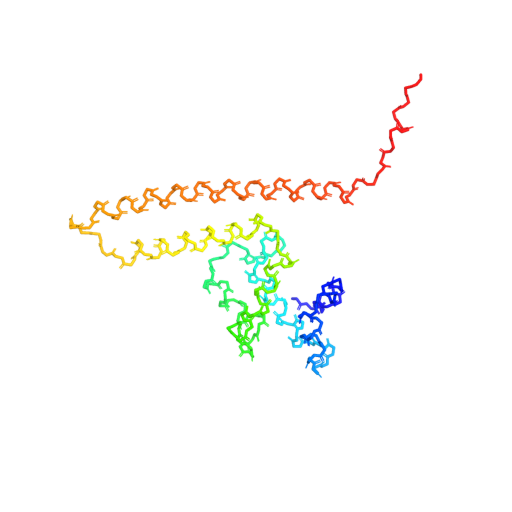75 105 GLU A N 1
ATOM 882 C CA . GLU A 1 105 ? -8.982 1.287 6.906 1.00 93.75 105 GLU A CA 1
ATOM 883 C C . GLU A 1 105 ? -10.099 0.244 7.066 1.00 93.75 105 GLU A C 1
ATOM 885 O O . GLU A 1 105 ? -11.270 0.611 7.152 1.00 93.75 105 GLU A O 1
ATOM 890 N N . ASP A 1 106 ? -9.744 -1.038 7.213 1.00 93.75 106 ASP A N 1
ATOM 891 C CA . ASP A 1 106 ? -10.716 -2.123 7.404 1.00 93.75 106 ASP A CA 1
ATOM 892 C C . ASP A 1 106 ? -11.565 -1.917 8.671 1.00 93.75 106 ASP A C 1
ATOM 894 O O . ASP A 1 106 ? -12.777 -2.130 8.661 1.00 93.75 106 ASP A O 1
ATOM 898 N N . ARG A 1 107 ? -10.948 -1.484 9.780 1.00 95.06 107 ARG A N 1
ATOM 899 C CA . ARG A 1 107 ? -11.658 -1.233 11.047 1.00 95.06 107 ARG A CA 1
ATOM 900 C C . ARG A 1 107 ? -12.559 -0.007 10.978 1.00 95.06 107 ARG A C 1
ATOM 902 O O . ARG A 1 107 ? -13.656 -0.051 11.527 1.00 95.06 107 ARG A O 1
ATOM 909 N N . ILE A 1 108 ? -12.113 1.064 10.324 1.00 93.56 108 ILE A N 1
ATOM 910 C CA . ILE A 1 108 ? -12.914 2.277 10.122 1.00 93.56 108 ILE A CA 1
ATOM 911 C C . ILE A 1 108 ? -14.123 1.954 9.244 1.00 93.56 108 ILE A C 1
ATOM 913 O O . ILE A 1 108 ? -15.241 2.298 9.614 1.00 93.56 108 ILE A O 1
ATOM 917 N N . SER A 1 109 ? -13.914 1.228 8.142 1.00 92.81 109 SER A N 1
ATOM 918 C CA . SER A 1 109 ? -14.995 0.762 7.271 1.00 92.81 109 SER A CA 1
ATOM 919 C C . SER A 1 109 ? -16.002 -0.096 8.043 1.00 92.81 109 SER A C 1
ATOM 921 O O . SER A 1 109 ? -17.207 0.142 7.968 1.00 92.81 109 SER A O 1
ATOM 923 N N . LEU A 1 110 ? -15.517 -1.022 8.881 1.00 94.25 110 LEU A N 1
ATOM 924 C CA . LEU A 1 110 ? -16.375 -1.827 9.745 1.00 94.25 110 LEU A CA 1
ATOM 925 C C . LEU A 1 110 ? -17.200 -0.943 10.692 1.00 94.25 110 LEU A C 1
ATOM 927 O O . LEU A 1 110 ? -18.421 -1.038 10.688 1.00 94.25 110 LEU A O 1
ATOM 931 N N . LEU A 1 111 ? -16.561 -0.043 11.445 1.00 94.56 111 LEU A N 1
ATOM 932 C CA . LEU A 1 111 ? -17.238 0.875 12.372 1.00 94.56 111 LEU A CA 1
ATOM 933 C C . LEU A 1 111 ? -18.299 1.745 11.681 1.00 94.56 111 LEU A C 1
ATOM 935 O O . LEU A 1 111 ? -19.337 2.008 12.273 1.00 94.56 111 LEU A O 1
ATOM 939 N N . GLN A 1 112 ? -18.055 2.169 10.440 1.00 93.06 112 GLN A N 1
ATOM 940 C CA . GLN A 1 112 ? -19.000 2.963 9.650 1.00 93.06 112 GLN A CA 1
ATOM 941 C C . GLN A 1 112 ? -20.159 2.135 9.080 1.00 93.06 112 GLN A C 1
ATOM 943 O O . GLN A 1 112 ? -21.230 2.680 8.827 1.00 93.06 112 GLN A O 1
ATOM 948 N N . SER A 1 113 ? -19.949 0.836 8.852 1.00 94.19 113 SER A N 1
ATOM 949 C CA . SER A 1 113 ? -20.947 -0.050 8.239 1.00 94.19 113 SER A CA 1
ATOM 950 C C . SER A 1 113 ? -22.026 -0.549 9.205 1.00 94.19 113 SER A C 1
ATOM 952 O O . SER A 1 113 ? -23.110 -0.920 8.756 1.00 94.19 113 SER A O 1
ATOM 954 N N . TYR A 1 114 ? -21.749 -0.574 10.513 1.00 94.06 114 TYR A N 1
ATOM 955 C CA . TYR A 1 114 ? -22.704 -1.031 11.524 1.00 94.06 114 TYR A CA 1
ATOM 956 C C . TYR A 1 114 ? -23.499 0.135 12.107 1.00 94.06 114 TYR A C 1
ATOM 958 O O . TYR A 1 114 ? -22.940 1.153 12.508 1.00 94.06 114 TYR A O 1
ATOM 966 N N . GLU A 1 115 ? -24.811 -0.052 12.229 1.00 95.19 115 GLU A N 1
ATOM 967 C CA . GLU A 1 115 ? -25.663 0.854 12.995 1.00 95.19 115 GLU A CA 1
ATOM 968 C C . GLU A 1 115 ? -25.313 0.776 14.488 1.00 95.19 115 GLU A C 1
ATOM 970 O O . GLU A 1 115 ? -25.132 -0.315 15.039 1.00 95.19 115 GLU A O 1
ATOM 975 N N . TYR A 1 116 ? -25.225 1.931 15.147 1.00 94.94 116 TYR A N 1
ATOM 976 C CA . TYR A 1 116 ? -24.948 2.015 16.577 1.00 94.94 116 TYR A CA 1
ATOM 977 C C . TYR A 1 116 ? -26.243 1.825 17.375 1.00 94.94 116 TYR A C 1
ATOM 979 O O . TYR A 1 116 ? -27.105 2.702 17.405 1.00 94.94 116 TYR A O 1
ATOM 987 N N . THR A 1 117 ? -26.374 0.672 18.024 1.00 96.94 117 THR A N 1
ATOM 988 C CA . THR A 1 117 ? -27.578 0.230 18.745 1.00 96.94 117 THR A CA 1
ATOM 989 C C . THR A 1 117 ? -27.238 -0.104 20.194 1.00 96.94 117 THR A C 1
ATOM 991 O O . THR A 1 117 ? -26.073 -0.293 20.536 1.00 96.94 117 THR A O 1
ATOM 994 N N . ILE A 1 118 ? -28.237 -0.211 21.071 1.00 96.06 118 ILE A N 1
ATOM 995 C CA . ILE A 1 118 ? -28.005 -0.548 22.488 1.00 96.06 118 ILE A CA 1
ATOM 996 C C . ILE A 1 118 ? -27.347 -1.933 22.612 1.00 96.06 118 ILE A C 1
ATOM 998 O O . ILE A 1 118 ? -26.499 -2.152 23.477 1.00 96.06 118 ILE A O 1
ATOM 1002 N N . GLU A 1 119 ? -27.698 -2.853 21.716 1.00 96.56 119 GLU A N 1
ATOM 1003 C CA . GLU A 1 119 ? -27.232 -4.234 21.691 1.00 96.56 119 GLU A CA 1
ATOM 1004 C C . GLU A 1 119 ? -25.745 -4.350 21.327 1.00 96.56 119 GLU A C 1
ATOM 1006 O O . GLU A 1 119 ? -25.057 -5.235 21.841 1.00 96.56 119 GLU A O 1
ATOM 1011 N N . ASN A 1 120 ? -25.233 -3.467 20.459 1.00 94.81 120 ASN A N 1
ATOM 1012 C CA . ASN A 1 120 ? -23.852 -3.525 19.966 1.00 94.81 120 ASN A CA 1
ATOM 1013 C C . ASN A 1 120 ? -22.958 -2.353 20.412 1.00 94.81 120 ASN A C 1
ATOM 1015 O O . ASN A 1 120 ? -21.746 -2.431 20.199 1.00 94.81 120 ASN A O 1
ATOM 1019 N N . ALA A 1 121 ? -23.506 -1.329 21.080 1.00 95.62 121 ALA A N 1
ATOM 1020 C CA . ALA A 1 121 ? -22.798 -0.118 21.510 1.00 95.62 121 ALA A CA 1
ATOM 1021 C C . ALA A 1 121 ? -21.467 -0.428 22.203 1.00 95.62 121 ALA A C 1
ATOM 1023 O O . ALA A 1 121 ? -20.414 0.044 21.784 1.00 95.62 121 ALA A O 1
ATOM 1024 N N . LYS A 1 122 ? -21.488 -1.321 23.201 1.00 97.19 122 LYS A N 1
ATOM 1025 C CA . LYS A 1 122 ? -20.282 -1.708 23.945 1.00 97.19 122 LYS A CA 1
ATOM 1026 C C . LYS A 1 122 ? -19.199 -2.316 23.044 1.00 97.19 122 LYS A C 1
ATOM 1028 O O . LYS A 1 122 ? -18.022 -2.011 23.209 1.00 97.19 122 LYS A O 1
ATOM 1033 N N . LEU A 1 123 ? -19.583 -3.182 22.104 1.00 96.12 123 LEU A N 1
ATOM 1034 C CA . LEU A 1 123 ? -18.639 -3.824 21.186 1.00 96.12 123 LEU A CA 1
ATOM 1035 C C . LEU A 1 123 ? -18.027 -2.803 20.218 1.00 96.12 123 LEU A C 1
ATOM 1037 O O . LEU A 1 123 ? -16.823 -2.852 19.959 1.00 96.12 123 LEU A O 1
ATOM 1041 N N . LEU A 1 124 ? -18.843 -1.880 19.701 1.00 96.12 124 LEU A N 1
ATOM 1042 C CA . LEU A 1 124 ? -18.388 -0.822 18.800 1.00 96.12 124 LEU A CA 1
ATOM 1043 C C . LEU A 1 124 ? -17.478 0.181 19.523 1.00 96.12 124 LEU A C 1
ATOM 1045 O O . LEU A 1 124 ? -16.436 0.538 18.976 1.00 96.12 124 LEU A O 1
ATOM 1049 N N . ASP A 1 125 ? -17.786 0.550 20.768 1.00 96.38 125 ASP A N 1
ATOM 1050 C CA . ASP A 1 125 ? -16.928 1.409 21.594 1.00 96.38 125 ASP A CA 1
ATOM 1051 C C . ASP A 1 125 ? -15.573 0.741 21.881 1.00 96.38 125 ASP A C 1
ATOM 1053 O O . ASP A 1 125 ? -14.515 1.358 21.726 1.00 96.38 125 ASP A O 1
ATOM 1057 N N . GLU A 1 126 ? -15.570 -0.548 22.243 1.00 97.12 126 GLU A N 1
ATOM 1058 C CA . GLU A 1 126 ? -14.334 -1.314 22.437 1.00 97.12 126 GLU A CA 1
ATOM 1059 C C . GLU A 1 126 ? -13.499 -1.393 21.150 1.00 97.12 126 GLU A C 1
ATOM 1061 O O . GLU A 1 126 ? -12.269 -1.263 21.190 1.00 97.12 126 GLU A O 1
ATOM 1066 N N . LEU A 1 127 ? -14.149 -1.598 20.000 1.00 95.75 127 LEU A N 1
ATOM 1067 C CA . LEU A 1 127 ? -13.484 -1.601 18.701 1.00 95.75 127 LEU A CA 1
ATOM 1068 C C . LEU A 1 127 ? -12.907 -0.220 18.367 1.00 95.75 127 LEU A C 1
ATOM 1070 O O . LEU A 1 127 ? -11.768 -0.145 17.899 1.00 95.75 127 LEU A O 1
ATOM 1074 N N . LEU A 1 128 ? -13.635 0.864 18.637 1.00 96.06 128 LEU A N 1
ATOM 1075 C CA . LEU A 1 128 ? -13.174 2.234 18.420 1.00 96.06 128 LEU A CA 1
ATOM 1076 C C . LEU A 1 128 ? -11.927 2.540 19.261 1.00 96.06 128 LEU A C 1
ATOM 1078 O O . LEU A 1 128 ? -10.923 3.015 18.725 1.00 96.06 128 LEU A O 1
ATOM 1082 N N . ILE A 1 129 ? -11.931 2.175 20.546 1.00 97.00 129 ILE A N 1
ATOM 1083 C CA . ILE A 1 129 ? -10.773 2.341 21.440 1.00 97.00 129 ILE A CA 1
ATOM 1084 C C . ILE A 1 129 ? -9.557 1.571 20.906 1.00 97.00 129 ILE A C 1
ATOM 1086 O O . ILE A 1 129 ? -8.464 2.132 20.784 1.00 97.00 129 ILE A O 1
ATOM 1090 N N . LYS A 1 130 ? -9.734 0.297 20.534 1.00 96.75 130 LYS A N 1
ATOM 1091 C CA . LYS A 1 130 ? -8.652 -0.533 19.968 1.00 96.75 130 LYS A CA 1
ATOM 1092 C C . LYS A 1 130 ? -8.173 -0.023 18.607 1.00 96.75 130 LYS A C 1
ATOM 1094 O O . LYS A 1 130 ? -7.023 -0.253 18.232 1.00 96.75 130 LYS A O 1
ATOM 1099 N N . THR A 1 131 ? -9.037 0.645 17.849 1.00 96.62 131 THR A N 1
ATOM 1100 C CA . THR A 1 131 ? -8.684 1.295 16.579 1.00 96.62 131 THR A CA 1
ATOM 1101 C C . THR A 1 131 ? -7.824 2.529 16.828 1.00 96.62 131 THR A C 1
ATOM 1103 O O . THR A 1 131 ? -6.795 2.679 16.177 1.00 96.62 131 THR A O 1
ATOM 1106 N N . ASN A 1 132 ? -8.149 3.342 17.835 1.00 95.81 132 ASN A N 1
ATOM 1107 C CA . ASN A 1 132 ? -7.309 4.472 18.233 1.00 95.81 132 ASN A CA 1
ATOM 1108 C C . ASN A 1 132 ? -5.920 4.026 18.730 1.00 95.81 132 ASN A C 1
ATOM 1110 O O . ASN A 1 132 ? -4.911 4.633 18.384 1.00 95.81 132 ASN A O 1
ATOM 1114 N N . GLN A 1 133 ? -5.837 2.925 19.483 1.00 96.06 133 GLN A N 1
ATOM 1115 C CA . GLN A 1 133 ? -4.545 2.345 19.880 1.00 96.06 133 GLN A CA 1
ATOM 1116 C C . GLN A 1 133 ? -3.706 1.932 18.663 1.00 96.06 133 GLN A C 1
ATOM 1118 O O . GLN A 1 133 ? -2.520 2.243 18.596 1.00 96.06 133 GLN A O 1
ATOM 1123 N N . LEU A 1 134 ? -4.330 1.288 17.670 1.00 96.31 134 LEU A N 1
ATOM 1124 C CA . LEU A 1 134 ? -3.661 0.932 16.418 1.00 96.31 134 LEU A CA 1
ATOM 1125 C C . LEU A 1 134 ? -3.174 2.176 15.654 1.00 96.31 134 LEU A C 1
ATOM 1127 O O . LEU A 1 134 ? -2.091 2.147 15.078 1.00 96.31 134 LEU A O 1
ATOM 1131 N N . TYR A 1 135 ? -3.945 3.267 15.680 1.00 96.38 135 TYR A N 1
ATOM 1132 C CA . TYR A 1 135 ? -3.582 4.537 15.047 1.00 96.38 135 TYR A CA 1
ATOM 1133 C C . TYR A 1 135 ? -2.362 5.189 15.710 1.00 96.38 135 TYR A C 1
ATOM 1135 O O . TYR A 1 135 ? -1.471 5.683 15.021 1.00 96.38 135 TYR A O 1
ATOM 1143 N N . ILE A 1 136 ? -2.274 5.136 17.041 1.00 97.00 136 ILE A N 1
ATOM 1144 C CA . ILE A 1 136 ? -1.100 5.613 17.784 1.00 97.00 136 ILE A CA 1
ATOM 1145 C C . ILE A 1 136 ? 0.153 4.833 17.371 1.00 97.00 136 ILE A C 1
ATOM 1147 O O . ILE A 1 136 ? 1.180 5.442 17.078 1.00 97.00 136 ILE A O 1
ATOM 1151 N N . GLU A 1 137 ? 0.076 3.502 17.308 1.00 96.06 137 GLU A N 1
ATOM 1152 C CA . GLU A 1 137 ? 1.206 2.674 16.869 1.00 96.06 137 GLU A CA 1
ATOM 1153 C C . GLU A 1 137 ? 1.575 2.927 15.401 1.00 96.06 137 GLU A C 1
ATOM 1155 O O . GLU A 1 137 ? 2.753 3.040 15.075 1.00 96.06 137 GLU A O 1
ATOM 1160 N N . TYR A 1 138 ? 0.584 3.105 14.523 1.00 95.56 138 TYR A N 1
ATOM 1161 C CA . TYR A 1 138 ? 0.811 3.491 13.130 1.00 95.56 138 TYR A CA 1
ATOM 1162 C C . TYR A 1 138 ? 1.609 4.800 13.013 1.00 95.56 138 TYR A C 1
ATOM 1164 O O . TYR A 1 138 ? 2.598 4.846 12.284 1.00 95.56 138 TYR A O 1
ATOM 1172 N N . ASN A 1 139 ? 1.242 5.841 13.767 1.00 94.31 139 ASN A N 1
ATOM 1173 C CA . ASN A 1 139 ? 1.965 7.117 13.732 1.00 94.31 139 ASN A CA 1
ATOM 1174 C C . ASN A 1 139 ? 3.402 6.987 14.247 1.00 94.31 139 ASN A C 1
ATOM 1176 O O . ASN A 1 139 ? 4.308 7.584 13.672 1.00 94.31 139 ASN A O 1
ATOM 1180 N N . LYS A 1 140 ? 3.643 6.154 15.268 1.00 95.50 140 LYS A N 1
ATOM 1181 C CA . LYS A 1 140 ? 5.011 5.866 15.726 1.00 95.50 140 LYS A CA 1
ATOM 1182 C C . LYS A 1 140 ? 5.857 5.226 14.624 1.00 95.50 140 LYS A C 1
ATOM 1184 O O . LYS A 1 140 ? 7.019 5.591 14.473 1.00 95.50 140 LYS A O 1
ATOM 1189 N N . LEU A 1 141 ? 5.292 4.297 13.847 1.00 94.25 141 LEU A N 1
ATOM 1190 C CA . LEU A 1 141 ? 6.001 3.677 12.720 1.00 94.25 141 LEU A CA 1
ATOM 1191 C C . LEU A 1 141 ? 6.342 4.708 11.635 1.00 94.25 141 LEU A C 1
ATOM 1193 O O . LEU A 1 141 ? 7.456 4.688 11.117 1.00 94.25 141 LEU A O 1
ATOM 1197 N N . ILE A 1 142 ? 5.424 5.634 11.333 1.00 91.62 142 ILE A N 1
ATOM 1198 C CA . ILE A 1 142 ? 5.679 6.748 10.405 1.00 91.62 142 ILE A CA 1
ATOM 1199 C C . ILE A 1 142 ? 6.842 7.614 10.902 1.00 91.62 142 ILE A C 1
ATOM 1201 O O . ILE A 1 142 ? 7.775 7.864 10.145 1.00 91.62 142 ILE A O 1
ATOM 1205 N N . GLU A 1 143 ? 6.836 8.014 12.176 1.00 91.81 143 GLU A N 1
ATOM 1206 C CA . GLU A 1 143 ? 7.922 8.814 12.756 1.00 91.81 143 GLU A CA 1
ATOM 1207 C C . GLU A 1 143 ? 9.280 8.096 12.703 1.00 91.81 143 GLU A C 1
ATOM 1209 O O . GLU A 1 143 ? 10.313 8.736 12.494 1.00 91.81 143 GLU A O 1
ATOM 1214 N N . ILE A 1 144 ? 9.302 6.774 12.909 1.00 91.44 144 ILE A N 1
ATOM 1215 C CA . ILE A 1 144 ? 10.519 5.958 12.785 1.00 91.44 144 ILE A CA 1
ATOM 1216 C C . ILE A 1 144 ? 11.008 5.963 11.333 1.00 91.44 144 ILE A C 1
ATOM 1218 O O . ILE A 1 144 ? 12.166 6.304 11.092 1.00 91.44 144 ILE A O 1
ATOM 1222 N N . ALA A 1 145 ? 10.127 5.676 10.371 1.00 89.69 145 ALA A N 1
ATOM 1223 C CA . ALA A 1 145 ? 10.478 5.661 8.952 1.00 89.69 145 ALA A CA 1
ATOM 1224 C C . ALA A 1 145 ? 10.985 7.027 8.462 1.00 89.69 145 ALA A C 1
ATOM 1226 O O . ALA A 1 145 ? 11.945 7.104 7.698 1.00 89.69 145 ALA A O 1
ATOM 1227 N N . GLU A 1 146 ? 10.382 8.128 8.914 1.00 87.00 146 GLU A N 1
ATOM 1228 C CA . GLU A 1 146 ? 10.845 9.477 8.578 1.00 87.00 146 GLU A CA 1
ATOM 1229 C C . GLU A 1 146 ? 12.251 9.754 9.124 1.00 87.00 146 GLU A C 1
ATOM 1231 O O . GLU A 1 146 ? 13.093 10.298 8.405 1.00 87.00 146 GLU A O 1
ATOM 1236 N N . LYS A 1 147 ? 12.547 9.334 10.361 1.00 87.25 147 LYS A N 1
ATOM 1237 C CA . LYS A 1 147 ? 13.891 9.467 10.946 1.00 87.25 147 LYS A CA 1
ATOM 1238 C C . LYS A 1 147 ? 14.931 8.656 10.173 1.00 87.25 147 LYS A C 1
ATOM 1240 O O . LYS A 1 147 ? 16.004 9.187 9.890 1.00 87.25 147 LYS A O 1
ATOM 1245 N N . GLU A 1 148 ? 14.615 7.417 9.798 1.00 83.75 148 GLU A N 1
ATOM 1246 C CA . GLU A 1 148 ? 15.505 6.560 9.000 1.00 83.75 148 GLU A CA 1
ATOM 1247 C C . GLU A 1 148 ? 15.822 7.193 7.638 1.00 83.75 148 GLU A C 1
ATOM 1249 O O . GLU A 1 148 ? 16.990 7.346 7.278 1.00 83.75 148 GLU A O 1
ATOM 1254 N N . ARG A 1 149 ? 14.803 7.690 6.929 1.00 80.75 149 ARG A N 1
ATOM 1255 C CA . ARG A 1 149 ? 14.970 8.347 5.619 1.00 80.75 149 ARG A CA 1
ATOM 1256 C C . ARG A 1 149 ? 15.811 9.626 5.692 1.00 80.75 149 ARG A C 1
ATOM 1258 O O . ARG A 1 149 ? 16.599 9.909 4.785 1.00 80.75 149 ARG A O 1
ATOM 1265 N N . VAL A 1 150 ? 15.688 10.407 6.770 1.00 77.62 150 VAL A N 1
ATOM 1266 C CA . VAL A 1 150 ? 16.533 11.596 6.994 1.00 77.62 150 VAL A CA 1
ATOM 1267 C C . VAL A 1 150 ? 17.998 11.203 7.198 1.00 77.62 150 VAL A C 1
ATOM 1269 O O . VAL A 1 150 ? 18.886 11.868 6.659 1.00 77.62 150 VAL A O 1
ATOM 1272 N N . ILE A 1 151 ? 18.268 10.130 7.947 1.00 71.19 151 ILE A N 1
ATOM 1273 C CA . ILE A 1 151 ? 19.632 9.623 8.164 1.00 71.19 151 ILE A CA 1
ATOM 1274 C C . ILE A 1 151 ? 20.241 9.144 6.840 1.00 71.19 151 ILE A C 1
ATOM 1276 O O . ILE A 1 151 ? 21.362 9.529 6.509 1.00 71.19 151 ILE A O 1
ATOM 1280 N N . GLU A 1 152 ? 19.494 8.381 6.039 1.00 64.31 152 GLU A N 1
ATOM 1281 C CA . GLU A 1 152 ? 19.952 7.933 4.718 1.00 64.31 152 GLU A CA 1
ATOM 1282 C C . GLU A 1 152 ? 20.284 9.100 3.782 1.00 64.31 152 GLU A C 1
ATOM 1284 O O . GLU A 1 152 ? 21.300 9.072 3.085 1.00 64.31 152 GLU A O 1
ATOM 1289 N N . THR A 1 153 ? 19.457 10.148 3.787 1.00 60.66 153 THR A N 1
ATOM 1290 C CA . THR A 1 153 ? 19.668 11.339 2.951 1.00 60.66 153 THR A CA 1
ATOM 1291 C C . THR A 1 153 ? 20.940 12.087 3.356 1.00 60.66 153 THR A C 1
ATOM 1293 O O . THR A 1 153 ? 21.728 12.481 2.495 1.00 60.66 153 THR A O 1
ATOM 1296 N N . LYS A 1 154 ? 21.195 12.229 4.665 1.00 59.59 154 LYS A N 1
ATOM 1297 C CA . LYS A 1 154 ? 22.431 12.843 5.179 1.00 59.59 154 LYS A CA 1
ATOM 1298 C C . LYS A 1 154 ? 23.674 12.034 4.805 1.00 59.59 154 LYS A C 1
ATOM 1300 O O . LYS A 1 154 ? 24.676 12.619 4.409 1.00 59.59 154 LYS A O 1
ATOM 1305 N N . ASN A 1 155 ? 23.590 10.706 4.847 1.00 54.91 155 ASN A N 1
ATOM 1306 C CA . ASN A 1 155 ? 24.707 9.831 4.487 1.00 54.91 155 ASN A CA 1
ATOM 1307 C C . ASN A 1 155 ? 25.002 9.815 2.975 1.00 54.91 155 ASN A C 1
ATOM 1309 O O . ASN A 1 155 ? 26.144 9.591 2.585 1.00 54.91 155 ASN A O 1
ATOM 1313 N N . LYS A 1 156 ? 24.005 10.075 2.116 1.00 54.41 156 LYS A N 1
ATOM 1314 C CA . LYS A 1 156 ? 24.183 10.167 0.653 1.00 54.41 156 LYS A CA 1
ATOM 1315 C C . LYS A 1 156 ? 24.713 11.532 0.184 1.00 54.41 156 LYS A C 1
ATOM 1317 O O . LYS A 1 156 ? 25.343 11.593 -0.866 1.00 54.41 156 LYS A O 1
ATOM 1322 N N . GLY A 1 157 ? 24.471 12.607 0.943 1.00 45.78 157 GLY A N 1
ATOM 1323 C CA . GLY A 1 157 ? 24.960 13.964 0.644 1.00 45.78 157 GLY A CA 1
ATOM 1324 C C . GLY A 1 157 ? 26.252 14.368 1.369 1.00 45.78 157 GLY A C 1
ATOM 1325 O O . GLY A 1 157 ? 26.901 15.325 0.959 1.00 45.78 157 GLY A O 1
ATOM 1326 N N . GLY A 1 158 ? 26.638 13.650 2.428 1.00 43.12 158 GLY A N 1
ATOM 1327 C CA . GLY A 1 158 ? 27.832 13.912 3.235 1.00 43.12 158 GLY A CA 1
ATOM 1328 C C . GLY A 1 158 ? 29.071 13.199 2.705 1.00 43.12 158 GLY A C 1
ATOM 1329 O O . GLY A 1 158 ? 29.624 12.324 3.370 1.00 43.12 158 GLY A O 1
ATOM 1330 N N . GLY A 1 159 ? 29.511 13.553 1.499 1.00 41.66 159 GLY A N 1
ATOM 1331 C CA . GLY A 1 159 ? 30.878 13.257 1.094 1.00 41.66 159 GLY A CA 1
ATOM 1332 C C . GLY A 1 159 ? 31.833 14.021 2.006 1.00 41.66 159 GLY A C 1
ATOM 1333 O O . GLY A 1 159 ? 31.853 15.238 1.934 1.00 41.66 159 GLY A O 1
ATOM 1334 N N . LEU A 1 160 ? 32.566 13.301 2.862 1.00 45.28 160 LEU A N 1
ATOM 1335 C CA . LEU A 1 160 ? 33.899 13.645 3.380 1.00 45.28 160 LEU A CA 1
ATOM 1336 C C . LEU A 1 160 ? 34.247 15.152 3.366 1.00 45.28 160 LEU A C 1
ATOM 1338 O O . LEU A 1 160 ? 35.194 15.553 2.692 1.00 45.28 160 LEU A O 1
ATOM 1342 N N . GLU A 1 161 ? 33.545 15.985 4.139 1.00 42.19 161 GLU A N 1
ATOM 1343 C CA . GLU A 1 161 ? 34.187 17.193 4.656 1.00 42.19 161 GLU A CA 1
ATOM 1344 C C . GLU A 1 161 ? 35.063 16.732 5.809 1.00 42.19 161 GLU A C 1
ATOM 1346 O O . GLU A 1 161 ? 34.633 16.232 6.850 1.00 42.19 161 GLU A O 1
ATOM 1351 N N . SER A 1 162 ? 36.334 16.700 5.455 1.00 44.66 162 SER A N 1
ATOM 1352 C CA . SER A 1 162 ? 37.400 16.015 6.130 1.00 44.66 162 SER A CA 1
ATOM 1353 C C . SER A 1 162 ? 37.563 16.523 7.561 1.00 44.66 162 SER A C 1
ATOM 1355 O O . SER A 1 162 ? 37.671 17.721 7.806 1.00 44.66 162 SER A O 1
ATOM 1357 N N . ILE A 1 163 ? 37.770 15.588 8.487 1.00 47.19 163 ILE A N 1
ATOM 1358 C CA . ILE A 1 163 ? 38.373 15.831 9.811 1.00 47.19 163 ILE A CA 1
ATOM 1359 C C . ILE A 1 163 ? 39.761 16.522 9.675 1.00 47.19 163 ILE A C 1
ATOM 1361 O O . ILE A 1 163 ? 40.374 16.904 10.662 1.00 47.19 163 ILE A O 1
ATOM 1365 N N . SER A 1 164 ? 40.268 16.735 8.451 1.00 49.09 164 SER A N 1
ATOM 1366 C CA . SER A 1 164 ? 41.464 17.529 8.162 1.00 49.09 164 SER A CA 1
ATOM 1367 C C . SER A 1 164 ? 41.256 19.046 8.019 1.00 49.09 164 SER A C 1
ATOM 1369 O O . SER A 1 164 ? 42.246 19.722 7.754 1.00 49.09 164 SER A O 1
ATOM 1371 N N . GLU A 1 165 ? 40.042 19.596 8.153 1.00 47.66 165 GLU A N 1
ATOM 1372 C CA . GLU A 1 165 ? 39.818 21.062 8.129 1.00 47.66 165 GLU A CA 1
ATOM 1373 C C . GLU A 1 165 ? 39.496 21.693 9.495 1.00 47.66 165 GLU A C 1
ATOM 1375 O O . GLU A 1 165 ? 39.461 22.917 9.611 1.00 47.66 165 GLU A O 1
ATOM 1380 N N . GLU A 1 166 ? 39.386 20.906 10.569 1.00 45.84 166 GLU A N 1
ATOM 1381 C CA . GLU A 1 166 ? 39.526 21.442 11.928 1.00 45.84 166 GLU A CA 1
ATOM 1382 C C . GLU A 1 166 ? 41.009 21.416 12.301 1.00 45.84 166 GLU A C 1
ATOM 1384 O O . GLU A 1 166 ? 41.523 20.443 12.850 1.00 45.84 166 GLU A O 1
ATOM 1389 N N . GLY A 1 167 ? 41.720 22.486 11.938 1.00 43.91 167 GLY A N 1
ATOM 1390 C CA . GLY A 1 167 ? 43.118 22.714 12.296 1.00 43.91 167 GLY A CA 1
ATOM 1391 C C . GLY A 1 167 ? 43.346 22.724 13.810 1.00 43.91 167 GLY A C 1
ATOM 1392 O O . GLY A 1 167 ? 43.427 23.786 14.419 1.00 43.91 167 GLY A O 1
ATOM 1393 N N . ILE A 1 168 ? 43.483 21.538 14.403 1.00 43.47 168 ILE A N 1
ATOM 1394 C CA . ILE A 1 168 ? 43.976 21.324 15.762 1.00 43.47 168 ILE A CA 1
ATOM 1395 C C . ILE A 1 168 ? 45.419 20.813 15.661 1.00 43.47 168 ILE A C 1
ATOM 1397 O O . ILE A 1 168 ? 45.691 19.615 15.758 1.00 43.47 168 ILE A O 1
ATOM 1401 N N . ILE A 1 169 ? 46.337 21.758 15.442 1.00 40.06 169 ILE A N 1
ATOM 1402 C CA . ILE A 1 169 ? 47.635 21.826 16.131 1.00 40.06 169 ILE A CA 1
ATOM 1403 C C . ILE A 1 169 ? 47.763 23.250 16.663 1.00 40.06 169 ILE A C 1
ATOM 1405 O O . ILE A 1 169 ? 47.572 24.183 15.851 1.00 40.06 169 ILE A O 1
#

pLDDT: mean 88.22, std 14.83, range [40.06, 97.88]